Protein AF-A0A8T6W921-F1 (afdb_monomer)

pLDDT: mean 80.96, std 14.41, range [46.62, 94.81]

Structure (mmCIF, N/CA/C/O backbone):
data_AF-A0A8T6W921-F1
#
_entry.id   AF-A0A8T6W921-F1
#
loop_
_atom_site.group_PDB
_atom_site.id
_atom_site.type_symbol
_atom_site.label_atom_id
_atom_site.label_alt_id
_atom_site.label_comp_id
_atom_site.label_asym_id
_atom_site.label_entity_id
_atom_site.label_seq_id
_atom_site.pdbx_PDB_ins_code
_atom_site.Cartn_x
_atom_site.Cartn_y
_atom_site.Cartn_z
_atom_site.occupancy
_atom_site.B_iso_or_equiv
_atom_site.auth_seq_id
_atom_site.auth_comp_id
_atom_site.auth_asym_id
_atom_site.auth_atom_id
_atom_site.pdbx_PDB_model_num
ATOM 1 N N . PHE A 1 1 ? -15.201 -13.421 -36.266 1.00 50.69 1 PHE A N 1
ATOM 2 C CA . PHE A 1 1 ? -14.098 -13.344 -35.291 1.00 50.69 1 PHE A CA 1
ATOM 3 C C . PHE A 1 1 ? -14.190 -12.010 -34.574 1.00 50.69 1 PHE A C 1
ATOM 5 O O . PHE A 1 1 ? -13.994 -10.978 -35.199 1.00 50.69 1 PHE A O 1
ATOM 12 N N . THR A 1 2 ? -14.608 -12.006 -33.311 1.00 53.75 2 THR A N 1
ATOM 13 C CA . THR A 1 2 ? -14.740 -10.785 -32.507 1.00 53.75 2 THR A CA 1
ATOM 14 C C . THR A 1 2 ? -13.362 -10.415 -31.963 1.00 53.75 2 THR A C 1
ATOM 16 O O . THR A 1 2 ? -12.908 -10.990 -30.978 1.00 53.75 2 THR A O 1
ATOM 19 N N . GLY A 1 3 ? -12.667 -9.519 -32.666 1.00 61.69 3 GLY A N 1
ATOM 20 C CA . GLY A 1 3 ? -11.314 -9.061 -32.348 1.00 61.69 3 GLY A CA 1
ATOM 21 C C . GLY A 1 3 ? -11.267 -8.170 -31.110 1.00 61.69 3 GLY A C 1
ATOM 22 O O . GLY A 1 3 ? -11.128 -6.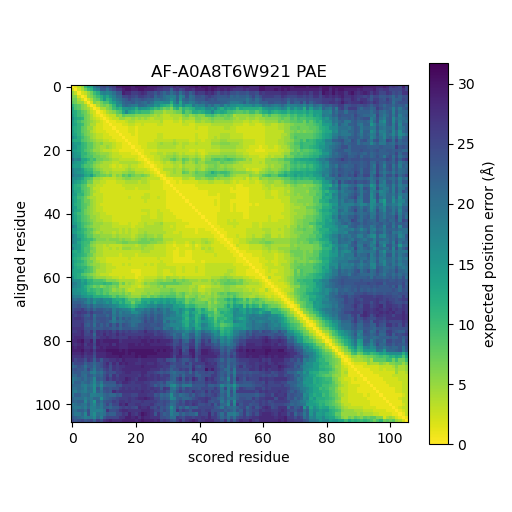960 -31.226 1.00 61.69 3 GLY A O 1
ATOM 23 N N . TRP A 1 4 ? -11.393 -8.762 -29.927 1.00 60.66 4 TRP A N 1
ATOM 24 C CA . TRP A 1 4 ? -11.058 -8.091 -28.675 1.00 60.66 4 TRP A CA 1
ATOM 25 C C . TRP A 1 4 ? -9.642 -8.498 -28.269 1.00 60.66 4 TRP A C 1
ATOM 27 O O . TRP A 1 4 ? -9.406 -9.640 -27.888 1.00 60.66 4 TRP A O 1
ATOM 37 N N . THR A 1 5 ? -8.695 -7.567 -28.376 1.00 68.25 5 THR A N 1
ATOM 38 C CA . THR A 1 5 ? -7.258 -7.775 -28.105 1.00 68.25 5 THR A CA 1
ATOM 39 C C . THR A 1 5 ? -6.837 -7.349 -26.693 1.00 68.25 5 THR A C 1
ATOM 41 O O . THR A 1 5 ? -5.657 -7.151 -26.434 1.00 68.25 5 THR A O 1
ATOM 44 N N . GLY A 1 6 ? -7.791 -7.223 -25.767 1.00 63.66 6 GLY A N 1
ATOM 45 C CA . GLY A 1 6 ? -7.560 -6.709 -24.417 1.00 63.66 6 GLY A CA 1
ATOM 46 C C . GLY A 1 6 ? -7.814 -5.205 -24.343 1.00 63.66 6 GLY A C 1
ATOM 47 O O . GLY A 1 6 ? -7.073 -4.393 -24.889 1.00 63.66 6 GLY A O 1
ATOM 48 N N . THR A 1 7 ? -8.891 -4.826 -23.665 1.00 68.19 7 THR A N 1
ATOM 49 C CA . THR A 1 7 ? -9.201 -3.433 -23.334 1.00 68.19 7 THR A CA 1
ATOM 50 C C . THR A 1 7 ? -8.700 -3.160 -21.923 1.00 68.19 7 THR A C 1
ATOM 52 O O . THR A 1 7 ? -9.213 -3.741 -20.968 1.00 68.19 7 THR A O 1
ATOM 55 N N . HIS A 1 8 ? -7.694 -2.301 -21.783 1.00 72.94 8 HIS A N 1
ATOM 56 C CA . HIS A 1 8 ? -7.274 -1.801 -20.478 1.00 72.94 8 HIS A CA 1
ATOM 57 C C . HIS A 1 8 ? -8.269 -0.734 -20.007 1.00 72.94 8 HIS A C 1
ATOM 59 O O . HIS A 1 8 ? -8.684 0.130 -20.779 1.00 72.94 8 HIS A O 1
ATOM 65 N N . THR A 1 9 ? -8.664 -0.792 -18.740 1.00 79.12 9 THR A N 1
ATOM 66 C CA . THR A 1 9 ? -9.487 0.238 -18.105 1.00 79.12 9 THR A CA 1
ATOM 67 C C . THR A 1 9 ? -8.640 0.981 -17.089 1.00 79.12 9 THR A C 1
ATOM 69 O O . THR A 1 9 ? -7.876 0.369 -16.350 1.00 79.12 9 THR A O 1
ATOM 72 N N . LEU A 1 10 ? -8.786 2.307 -17.038 1.00 82.38 10 LEU A N 1
ATOM 73 C CA . LEU A 1 10 ? -8.053 3.140 -16.080 1.00 82.38 10 LEU A CA 1
ATOM 74 C C . LEU A 1 10 ? -8.365 2.749 -14.625 1.00 82.38 10 LEU A C 1
ATOM 76 O O . LEU A 1 10 ? -7.500 2.816 -13.761 1.00 82.38 10 LEU A O 1
ATOM 80 N N . ASN A 1 11 ? -9.604 2.326 -14.371 1.00 87.75 11 ASN A N 1
ATOM 81 C CA . ASN A 1 11 ? -10.072 1.936 -13.048 1.00 87.75 11 ASN A CA 1
ATOM 82 C C . ASN A 1 11 ? -10.109 0.409 -12.922 1.00 87.75 11 ASN A C 1
ATOM 84 O O . ASN A 1 11 ? -10.637 -0.276 -13.803 1.00 87.75 11 ASN A O 1
ATOM 88 N N . GLY A 1 12 ? -9.575 -0.094 -11.809 1.00 87.94 12 GLY A N 1
ATOM 89 C CA . GLY A 1 12 ? -9.659 -1.494 -11.395 1.00 87.94 12 GLY A CA 1
ATOM 90 C C . GLY A 1 12 ? -10.682 -1.721 -10.278 1.00 87.94 12 GLY A C 1
ATOM 91 O O . GLY A 1 12 ? -11.417 -0.815 -9.884 1.00 87.94 12 GLY A O 1
ATOM 92 N N . VAL A 1 13 ? -10.706 -2.946 -9.749 1.00 90.00 13 VAL A N 1
ATOM 93 C CA . VAL A 1 13 ? -11.507 -3.328 -8.577 1.00 90.00 13 VAL A CA 1
ATOM 94 C C . VAL A 1 13 ? -10.563 -3.735 -7.454 1.00 90.00 13 VAL A C 1
ATOM 96 O O . VAL A 1 13 ? -9.689 -4.575 -7.655 1.00 90.00 13 VAL A O 1
ATOM 99 N N . PHE A 1 14 ? -10.766 -3.169 -6.269 1.00 91.94 14 PHE A N 1
ATOM 100 C CA . PHE A 1 14 ? -10.030 -3.522 -5.060 1.00 91.94 14 PHE A CA 1
ATOM 101 C C . PHE A 1 14 ? -10.998 -4.058 -4.002 1.00 91.94 14 PHE A C 1
ATOM 103 O O . PHE A 1 14 ? -12.014 -3.428 -3.705 1.00 91.94 14 PHE A O 1
ATOM 110 N N . ILE A 1 15 ? -10.689 -5.231 -3.444 1.00 93.31 15 ILE A N 1
ATOM 111 C CA . ILE A 1 15 ? -11.438 -5.861 -2.352 1.00 93.31 15 ILE A CA 1
ATOM 112 C C . ILE A 1 15 ? -10.423 -6.439 -1.368 1.00 93.31 15 ILE A C 1
ATOM 114 O O . ILE A 1 15 ? -9.538 -7.196 -1.762 1.00 93.31 15 ILE A O 1
ATOM 118 N N . ALA A 1 16 ? -10.586 -6.127 -0.086 1.00 92.69 16 ALA A N 1
ATOM 119 C CA . ALA A 1 16 ? -9.775 -6.669 0.995 1.00 92.69 16 ALA A CA 1
ATOM 120 C C . ALA A 1 16 ? -10.683 -7.365 2.019 1.00 92.69 16 ALA A C 1
ATOM 122 O O . ALA A 1 16 ? -11.737 -6.844 2.378 1.00 92.69 16 ALA A O 1
ATOM 123 N N . LYS A 1 17 ? -10.292 -8.559 2.480 1.00 93.75 17 LYS A N 1
ATOM 124 C CA . LYS A 1 17 ? -11.018 -9.322 3.505 1.00 93.75 17 LYS A CA 1
ATOM 125 C C . LYS A 1 17 ? -10.039 -10.129 4.346 1.00 93.75 17 LYS A C 1
ATOM 127 O O . LYS A 1 17 ? -9.199 -10.839 3.805 1.00 93.75 17 LYS A O 1
ATOM 132 N N . GLY A 1 18 ? -10.189 -10.064 5.663 1.00 91.94 18 GLY A N 1
ATOM 133 C CA . GLY A 1 18 ? -9.346 -10.798 6.597 1.00 91.94 18 GLY A CA 1
ATOM 134 C C . GLY A 1 18 ? -9.654 -10.438 8.050 1.00 91.94 18 GLY A C 1
ATOM 135 O O . GLY A 1 18 ? -10.459 -9.541 8.291 1.00 91.94 18 GLY A O 1
ATOM 136 N N . PRO A 1 19 ? -9.016 -11.118 9.017 1.00 90.25 19 PRO A N 1
ATOM 137 C CA . PRO A 1 19 ? -9.280 -10.924 10.446 1.00 90.25 19 PRO A CA 1
ATOM 138 C C . PRO A 1 19 ? -8.969 -9.505 10.940 1.00 90.25 19 PRO A C 1
ATOM 140 O O . PRO A 1 19 ? -9.629 -9.022 11.850 1.00 90.25 19 PRO A O 1
ATOM 143 N N . ASN A 1 20 ? -8.011 -8.825 10.308 1.00 91.06 20 ASN A N 1
ATOM 144 C CA . ASN A 1 20 ? -7.554 -7.490 10.703 1.00 91.06 20 ASN A CA 1
ATOM 145 C C . ASN A 1 20 ? -8.059 -6.378 9.770 1.00 91.06 20 ASN A C 1
ATOM 147 O O . ASN A 1 20 ? -7.497 -5.284 9.758 1.00 91.06 20 ASN A O 1
ATOM 151 N N . ILE A 1 21 ? -9.072 -6.666 8.948 1.00 93.44 21 ILE A N 1
ATOM 152 C CA . ILE A 1 21 ? -9.631 -5.731 7.968 1.00 93.44 21 ILE A CA 1
ATOM 153 C C . ILE A 1 21 ? -11.055 -5.356 8.387 1.00 93.44 21 ILE A C 1
ATOM 155 O O . ILE A 1 21 ? -11.854 -6.230 8.732 1.00 93.44 21 ILE A O 1
ATOM 159 N N . PHE A 1 22 ? -11.383 -4.064 8.350 1.00 92.56 22 PHE A N 1
ATOM 160 C CA . PHE A 1 22 ? -12.731 -3.591 8.645 1.00 92.56 22 PHE A CA 1
ATOM 161 C C . PHE A 1 22 ? -13.762 -4.166 7.665 1.00 92.56 22 PHE A C 1
ATOM 163 O O . PHE A 1 22 ? -13.533 -4.277 6.460 1.00 92.56 22 PHE A O 1
ATOM 170 N N . HIS A 1 23 ? -14.948 -4.484 8.182 1.00 90.25 23 HIS A N 1
ATOM 171 C CA . HIS A 1 23 ? -16.075 -4.925 7.365 1.00 90.25 23 HIS A CA 1
ATOM 172 C C . HIS A 1 23 ? -16.914 -3.727 6.916 1.00 90.25 23 HIS A C 1
ATOM 174 O O . HIS A 1 23 ? -17.154 -2.807 7.691 1.00 90.25 23 HIS A O 1
ATOM 180 N N . GLY A 1 24 ? -17.401 -3.759 5.672 1.00 87.75 24 GLY A N 1
ATOM 181 C CA . GLY A 1 24 ? -18.339 -2.753 5.157 1.00 87.75 24 GLY A CA 1
ATOM 182 C C . GLY A 1 24 ? -17.736 -1.367 4.908 1.00 87.75 24 GLY A C 1
ATOM 183 O O . GLY A 1 24 ? -18.482 -0.429 4.637 1.00 87.75 24 GLY A O 1
ATOM 184 N N . VAL A 1 25 ? -16.410 -1.227 4.972 1.00 88.94 25 VAL A N 1
ATOM 185 C CA . VAL A 1 25 ? -15.726 0.026 4.642 1.00 88.94 25 VAL A CA 1
ATOM 186 C C . VAL A 1 25 ? -15.634 0.171 3.132 1.00 88.94 25 VAL A C 1
ATOM 188 O O . VAL A 1 25 ? -15.198 -0.737 2.422 1.00 88.94 25 VAL A O 1
ATOM 191 N N . LYS A 1 26 ? -16.042 1.341 2.644 1.00 89.75 26 LYS A N 1
ATOM 192 C CA . LYS A 1 26 ? -15.853 1.744 1.258 1.00 89.75 26 LYS A CA 1
ATOM 193 C C . LYS A 1 26 ? -14.764 2.803 1.212 1.00 89.75 26 LYS A C 1
ATOM 195 O O . LYS A 1 26 ? -14.902 3.855 1.825 1.00 89.75 26 LYS A O 1
ATOM 200 N N . LEU A 1 27 ? -13.703 2.517 0.469 1.00 88.19 27 LEU A N 1
ATOM 201 C CA . LEU A 1 27 ? -12.643 3.481 0.206 1.00 88.19 27 LEU A CA 1
ATOM 202 C C . LEU A 1 27 ? -13.092 4.426 -0.909 1.00 88.19 27 LEU A C 1
ATOM 204 O O . LEU A 1 27 ? -13.699 3.986 -1.888 1.00 88.19 27 LEU A O 1
ATOM 208 N N . GLU A 1 28 ? -12.802 5.717 -0.764 1.00 83.12 28 GLU A N 1
ATOM 209 C CA . GLU A 1 28 ? -13.144 6.702 -1.794 1.00 83.12 28 GLU A CA 1
ATOM 210 C C . GLU A 1 28 ? -12.184 6.640 -2.985 1.00 83.12 28 GLU A C 1
ATOM 212 O O . GLU A 1 28 ? -12.626 6.688 -4.134 1.00 83.12 28 GLU A O 1
ATOM 217 N N . LYS A 1 29 ? -10.876 6.514 -2.722 1.00 82.62 29 LYS A N 1
ATOM 218 C CA . LYS A 1 29 ? -9.826 6.388 -3.740 1.00 82.62 29 LYS A CA 1
ATOM 219 C C . LYS A 1 29 ? -8.673 5.531 -3.224 1.00 82.62 29 LYS A C 1
ATOM 221 O O . LYS A 1 29 ? -8.275 5.665 -2.074 1.00 82.62 29 LYS A O 1
ATOM 226 N N . THR A 1 30 ? -8.128 4.692 -4.100 1.00 89.00 30 THR A N 1
ATOM 227 C CA . THR A 1 30 ? -6.922 3.885 -3.856 1.00 89.00 30 THR A CA 1
ATOM 228 C C . THR A 1 30 ? -6.084 3.834 -5.123 1.00 89.00 30 THR A C 1
ATOM 230 O O . THR A 1 30 ? -6.655 3.735 -6.214 1.00 89.00 30 THR A O 1
ATOM 233 N N . ASN A 1 31 ? -4.760 3.851 -4.999 1.00 92.44 31 ASN A N 1
ATOM 234 C CA . ASN A 1 31 ? -3.863 3.653 -6.130 1.00 92.44 31 ASN A CA 1
ATOM 235 C C . ASN A 1 31 ? -3.414 2.184 -6.205 1.00 92.44 31 ASN A C 1
ATOM 237 O O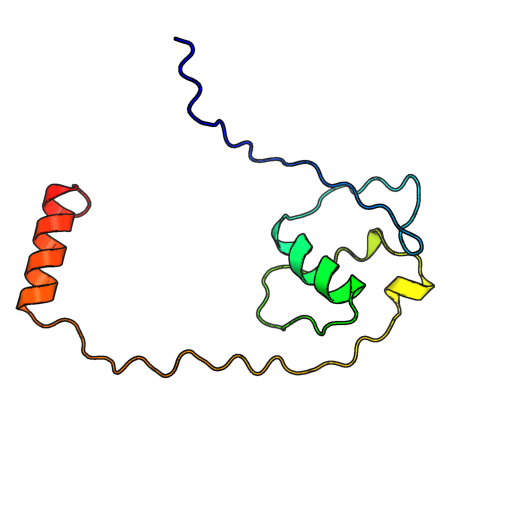 . ASN A 1 31 ? -3.261 1.513 -5.187 1.00 92.44 31 ASN A O 1
ATOM 241 N N . ILE A 1 32 ? -3.176 1.672 -7.415 1.00 93.38 32 ILE A N 1
ATOM 242 C CA . ILE A 1 32 ? -2.561 0.352 -7.609 1.00 93.38 32 ILE A CA 1
ATOM 243 C C . ILE A 1 32 ? -1.167 0.275 -6.969 1.00 93.38 32 ILE A C 1
ATOM 245 O O . ILE A 1 32 ? -0.789 -0.780 -6.466 1.00 93.38 32 ILE A O 1
ATOM 249 N N . LEU A 1 33 ? -0.436 1.395 -6.926 1.00 94.81 33 LEU A N 1
ATOM 250 C CA . LEU A 1 33 ? 0.890 1.479 -6.305 1.00 94.81 33 LEU A CA 1
ATOM 251 C C . LEU A 1 33 ? 0.852 1.232 -4.790 1.00 94.81 33 LEU A C 1
ATOM 253 O O . LEU A 1 33 ? 1.820 0.726 -4.230 1.00 94.81 33 LEU A O 1
ATOM 257 N N . ASP A 1 34 ? -0.281 1.499 -4.137 1.00 93.62 34 ASP A N 1
ATOM 258 C CA . ASP A 1 34 ? -0.467 1.285 -2.698 1.00 93.62 34 ASP A CA 1
ATOM 259 C C . ASP A 1 34 ? -0.652 -0.202 -2.343 1.00 93.62 34 ASP A C 1
ATOM 261 O O . ASP A 1 34 ? -0.574 -0.598 -1.176 1.00 93.62 34 ASP A O 1
ATOM 265 N N . LEU A 1 35 ? -0.891 -1.065 -3.337 1.00 94.12 35 LEU A N 1
ATOM 266 C CA . LEU A 1 35 ? -1.174 -2.479 -3.108 1.00 94.12 35 LEU A CA 1
ATOM 267 C C . LEU A 1 35 ? 0.034 -3.209 -2.516 1.00 94.12 35 LEU A C 1
ATOM 269 O O . LEU A 1 35 ? -0.088 -3.879 -1.491 1.00 94.12 35 LEU A O 1
ATOM 273 N N . THR A 1 36 ? 1.203 -3.060 -3.136 1.00 94.56 36 THR A N 1
ATOM 274 C CA . THR A 1 36 ? 2.443 -3.696 -2.681 1.00 94.56 36 THR A CA 1
ATOM 275 C C . THR A 1 36 ? 2.818 -3.298 -1.246 1.00 94.56 36 THR A C 1
ATOM 277 O O . THR A 1 36 ? 2.943 -4.204 -0.419 1.00 94.56 36 THR A O 1
ATOM 280 N N . PRO A 1 37 ? 2.924 -2.005 -0.873 1.00 92.50 37 PRO A N 1
ATOM 281 C CA . PRO A 1 37 ? 3.257 -1.624 0.502 1.00 92.50 37 PRO A CA 1
ATOM 282 C C . PRO A 1 37 ? 2.181 -2.067 1.510 1.00 92.50 37 PRO A C 1
ATOM 284 O O . PRO A 1 37 ? 2.502 -2.422 2.646 1.00 92.50 37 PRO A O 1
ATOM 287 N N . THR A 1 38 ? 0.908 -2.148 1.102 1.00 92.50 38 THR A N 1
ATOM 288 C CA . THR A 1 38 ? -0.166 -2.728 1.930 1.00 92.50 38 THR A CA 1
ATOM 289 C C . THR A 1 38 ? 0.049 -4.217 2.193 1.00 92.50 38 THR A C 1
ATOM 291 O O . THR A 1 38 ? -0.103 -4.670 3.328 1.00 92.50 38 THR A O 1
ATOM 294 N N . ILE A 1 39 ? 0.431 -4.988 1.171 1.00 92.94 39 ILE A N 1
ATOM 295 C CA . ILE A 1 39 ? 0.732 -6.418 1.307 1.00 92.94 39 ILE A CA 1
ATOM 296 C C . ILE A 1 39 ? 1.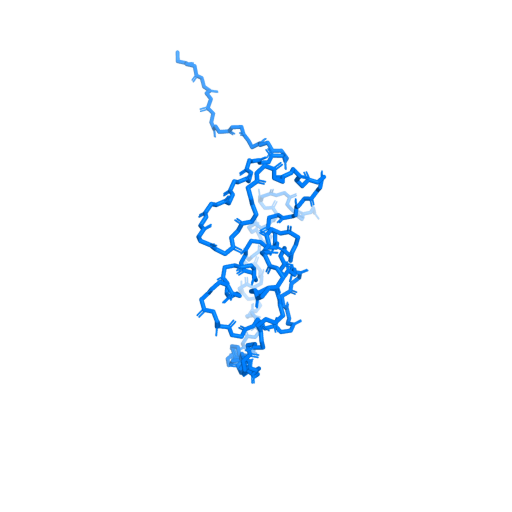941 -6.617 2.223 1.00 92.94 39 ILE A C 1
ATOM 298 O O . ILE A 1 39 ? 1.858 -7.407 3.161 1.00 92.94 39 ILE A O 1
ATOM 302 N N . LEU A 1 40 ? 3.029 -5.867 2.020 1.00 91.88 40 LEU A N 1
ATOM 303 C CA . LEU A 1 40 ? 4.208 -5.928 2.893 1.00 91.88 40 LEU A CA 1
ATOM 304 C C . LEU A 1 40 ? 3.825 -5.674 4.357 1.00 91.88 40 LEU A C 1
ATOM 306 O O . LEU A 1 40 ? 4.179 -6.466 5.235 1.00 91.88 40 LEU A O 1
ATOM 310 N N . LYS A 1 41 ? 2.985 -4.659 4.607 1.00 89.94 41 LYS A N 1
ATOM 311 C CA . LYS A 1 41 ? 2.443 -4.378 5.941 1.00 89.94 41 LYS A CA 1
ATOM 312 C C . LYS A 1 41 ? 1.669 -5.559 6.532 1.00 89.94 41 LYS A C 1
ATOM 314 O O . LYS A 1 41 ? 1.866 -5.889 7.703 1.00 89.94 41 LYS A O 1
ATOM 319 N N . ILE A 1 42 ? 0.830 -6.231 5.741 1.00 91.44 42 ILE A N 1
ATOM 320 C CA . ILE A 1 42 ? 0.074 -7.414 6.188 1.00 91.44 42 ILE A CA 1
ATOM 321 C C . ILE A 1 42 ? 1.017 -8.518 6.682 1.00 91.44 42 ILE A C 1
ATOM 323 O O . ILE A 1 42 ? 0.798 -9.089 7.754 1.00 91.44 42 ILE A O 1
ATOM 327 N N . TYR A 1 43 ? 2.095 -8.771 5.941 1.00 90.25 43 TYR A N 1
ATOM 328 C CA . TYR A 1 43 ? 3.090 -9.786 6.285 1.00 90.25 43 TYR A CA 1
ATOM 329 C C . TYR A 1 43 ? 4.087 -9.339 7.364 1.00 90.25 43 TYR A C 1
ATOM 331 O O . TYR A 1 43 ? 4.891 -10.147 7.823 1.00 90.25 43 TYR A O 1
ATOM 339 N N . GLY A 1 44 ? 4.017 -8.085 7.826 1.00 88.75 44 GLY A N 1
ATOM 340 C CA . GLY A 1 44 ? 4.986 -7.533 8.773 1.00 88.75 44 GLY A CA 1
ATOM 341 C C . GLY A 1 44 ? 6.385 -7.393 8.171 1.00 88.75 44 GLY A C 1
ATOM 342 O O . GLY A 1 44 ? 7.365 -7.461 8.907 1.00 88.75 44 GLY A O 1
ATOM 343 N N . ILE A 1 45 ? 6.464 -7.235 6.847 1.00 88.94 45 ILE A N 1
ATOM 344 C CA . ILE A 1 45 ? 7.700 -6.973 6.114 1.00 88.94 45 ILE A CA 1
ATOM 345 C C . ILE A 1 45 ? 7.892 -5.451 6.044 1.00 88.94 45 ILE A C 1
ATOM 347 O O . ILE A 1 45 ? 6.907 -4.729 5.846 1.00 88.94 45 ILE A O 1
ATOM 351 N N . PRO A 1 46 ? 9.121 -4.942 6.215 1.00 87.38 46 PRO A N 1
ATOM 352 C CA . PRO A 1 46 ? 9.385 -3.509 6.170 1.00 87.38 46 PRO A CA 1
ATOM 353 C C . PRO A 1 46 ? 9.087 -2.962 4.775 1.00 87.38 46 PRO A C 1
ATOM 355 O O . PRO A 1 46 ? 9.388 -3.611 3.775 1.00 87.38 46 PRO A O 1
ATOM 358 N N . VAL A 1 47 ? 8.463 -1.788 4.718 1.00 86.06 47 VAL A N 1
ATOM 359 C CA . VAL A 1 47 ? 8.161 -1.107 3.455 1.00 86.06 47 VAL A CA 1
ATOM 360 C C . VAL A 1 47 ? 9.367 -0.231 3.102 1.00 86.06 47 VAL A C 1
ATOM 362 O O . VAL A 1 47 ? 9.701 0.631 3.916 1.00 86.06 47 VAL A O 1
ATOM 365 N N . PRO A 1 48 ? 10.031 -0.452 1.953 1.00 85.50 48 PRO A N 1
ATOM 366 C CA . PRO A 1 48 ? 11.118 0.407 1.488 1.00 85.50 48 PRO A CA 1
ATOM 367 C C . PRO A 1 48 ? 10.682 1.871 1.318 1.00 85.50 48 PRO A C 1
ATOM 369 O O . PRO A 1 48 ? 9.540 2.142 0.945 1.00 85.50 48 PRO A O 1
ATOM 372 N N . GLU A 1 49 ? 11.591 2.813 1.585 1.00 82.75 49 GLU A N 1
ATOM 373 C CA . GLU A 1 49 ? 11.313 4.258 1.500 1.00 82.75 49 GLU A CA 1
ATOM 374 C C . GLU A 1 49 ? 11.215 4.781 0.059 1.00 82.75 49 GLU A C 1
ATOM 376 O O . GLU A 1 49 ? 10.635 5.837 -0.173 1.00 82.75 49 GLU A O 1
ATOM 381 N N . ASP A 1 50 ? 11.770 4.050 -0.906 1.00 85.56 50 ASP A N 1
ATOM 382 C CA . ASP A 1 50 ? 11.800 4.398 -2.329 1.00 85.56 50 ASP A CA 1
ATOM 383 C C . ASP A 1 50 ? 10.539 3.958 -3.094 1.00 85.56 50 ASP A C 1
ATOM 385 O O . ASP A 1 50 ? 10.417 4.214 -4.291 1.00 85.56 50 ASP A O 1
ATOM 389 N N . MET A 1 51 ? 9.585 3.302 -2.426 1.00 89.12 51 MET A N 1
ATOM 390 C CA . MET A 1 51 ? 8.306 2.961 -3.039 1.00 89.12 51 MET A CA 1
ATOM 391 C C . MET A 1 51 ? 7.427 4.204 -3.215 1.00 89.12 51 MET A C 1
ATOM 393 O O . MET A 1 51 ? 7.119 4.898 -2.251 1.00 89.12 51 MET A O 1
ATOM 397 N N . ASP A 1 52 ? 6.908 4.411 -4.427 1.00 91.44 52 ASP A N 1
ATOM 398 C CA . ASP A 1 52 ? 5.970 5.508 -4.723 1.00 91.44 52 ASP A CA 1
ATOM 399 C C . ASP A 1 52 ? 4.631 5.404 -3.962 1.00 91.44 52 ASP A C 1
ATOM 401 O O . ASP A 1 52 ? 3.930 6.399 -3.766 1.00 91.44 52 ASP A O 1
ATOM 405 N N . GLY A 1 53 ? 4.228 4.184 -3.593 1.00 91.50 53 GLY A N 1
ATOM 406 C CA . GLY A 1 53 ? 2.959 3.899 -2.922 1.00 91.50 53 GLY A CA 1
ATOM 407 C C . GLY A 1 53 ? 3.075 3.854 -1.402 1.00 91.50 53 GLY A C 1
ATOM 408 O O . GLY A 1 53 ? 4.139 3.598 -0.843 1.00 91.50 53 GLY A O 1
ATOM 409 N N . THR A 1 54 ? 1.943 3.990 -0.711 1.00 90.50 54 THR A N 1
ATOM 410 C CA . THR A 1 54 ? 1.886 3.890 0.759 1.00 90.50 54 THR A CA 1
ATOM 411 C C . THR A 1 54 ? 0.882 2.831 1.218 1.00 90.50 54 THR A C 1
ATOM 413 O O . THR A 1 54 ? -0.063 2.527 0.493 1.00 90.50 54 THR A O 1
ATOM 416 N N . PRO A 1 55 ? 1.041 2.220 2.409 1.00 91.69 55 PRO A N 1
ATOM 417 C CA . PRO A 1 55 ? 0.052 1.267 2.904 1.00 91.69 55 PRO A CA 1
ATOM 418 C C . PRO A 1 55 ? -1.335 1.909 3.054 1.00 91.69 55 PRO A C 1
ATOM 420 O O . PRO A 1 55 ? -1.475 2.950 3.701 1.00 91.69 55 PRO A O 1
ATOM 423 N N . ILE A 1 56 ? -2.375 1.247 2.540 1.00 93.19 56 ILE A N 1
ATOM 424 C CA . ILE A 1 56 ? -3.777 1.679 2.632 1.00 93.19 56 ILE A CA 1
ATOM 425 C C . ILE A 1 56 ? -4.270 1.457 4.067 1.00 93.19 56 ILE A C 1
ATOM 427 O O . ILE A 1 56 ? -4.931 0.470 4.380 1.00 93.19 56 ILE A O 1
ATOM 431 N N . ASN A 1 57 ? -3.912 2.359 4.977 1.00 90.00 57 ASN A N 1
ATOM 432 C CA . ASN A 1 57 ? -4.145 2.168 6.410 1.00 90.00 57 ASN A CA 1
ATOM 433 C C . ASN A 1 57 ? -5.627 2.132 6.808 1.00 90.00 57 ASN A C 1
ATOM 435 O O . ASN A 1 57 ? -5.955 1.567 7.848 1.00 90.00 57 ASN A O 1
ATOM 439 N N . ASP A 1 58 ? -6.509 2.701 5.991 1.00 91.00 58 ASP A N 1
ATOM 440 C CA . ASP A 1 58 ? -7.940 2.825 6.287 1.00 91.00 58 ASP A CA 1
ATOM 441 C C . ASP A 1 58 ? -8.704 1.497 6.192 1.00 91.00 58 ASP A C 1
ATOM 443 O O . ASP A 1 58 ? -9.854 1.412 6.621 1.00 91.00 58 ASP A O 1
ATOM 447 N N . ILE A 1 59 ? -8.075 0.437 5.667 1.00 92.88 59 ILE A N 1
ATOM 448 C CA . ILE A 1 59 ? -8.678 -0.904 5.657 1.00 92.88 59 ILE A CA 1
ATOM 449 C C . ILE A 1 59 ? -8.460 -1.657 6.965 1.00 92.88 59 ILE A C 1
ATOM 451 O O . ILE A 1 59 ? -9.171 -2.627 7.216 1.00 92.88 59 ILE A O 1
ATOM 455 N N . PHE A 1 60 ? -7.469 -1.269 7.769 1.00 92.44 60 PHE A N 1
ATOM 456 C CA . PHE A 1 60 ? -7.054 -2.029 8.942 1.00 92.44 60 PHE A CA 1
ATOM 457 C C . PHE A 1 60 ? -7.777 -1.570 10.197 1.00 92.44 60 PHE A C 1
ATOM 459 O O . PHE A 1 60 ? -7.908 -0.372 10.429 1.00 92.44 60 PHE A O 1
ATOM 466 N N . ILE A 1 61 ? -8.157 -2.530 11.041 1.00 92.00 61 ILE A N 1
ATOM 467 C CA . ILE A 1 61 ? -8.591 -2.245 12.413 1.00 92.00 61 ILE A CA 1
ATOM 468 C C . ILE A 1 61 ? -7.472 -1.541 13.197 1.00 92.00 61 ILE A C 1
ATOM 470 O O . ILE A 1 61 ? -6.292 -1.782 12.922 1.00 92.00 61 ILE A O 1
ATOM 474 N N . ASP A 1 62 ? -7.829 -0.711 14.181 1.00 86.50 62 ASP A N 1
ATOM 475 C CA . ASP A 1 62 ? -6.882 0.168 14.890 1.00 86.50 62 ASP A CA 1
ATOM 476 C C . ASP A 1 62 ? -5.672 -0.593 15.459 1.00 86.50 62 ASP A C 1
ATOM 478 O O . ASP A 1 62 ? -4.526 -0.206 15.223 1.00 86.50 62 ASP A O 1
ATOM 482 N N . GLU A 1 63 ? -5.904 -1.756 16.079 1.00 84.62 63 GLU A N 1
ATOM 483 C CA . GLU A 1 63 ? -4.843 -2.618 16.627 1.00 84.62 63 GLU A CA 1
ATOM 484 C C . GLU A 1 63 ? -3.798 -3.031 15.575 1.00 84.62 63 GLU A C 1
ATOM 486 O O . GLU A 1 63 ? -2.599 -3.091 15.850 1.00 84.62 63 GLU A O 1
ATOM 491 N N . PHE A 1 64 ? -4.236 -3.314 14.345 1.00 84.56 64 PHE A N 1
ATOM 492 C CA . PHE A 1 64 ? -3.341 -3.717 13.262 1.00 84.56 64 PHE A CA 1
ATOM 493 C C . PHE A 1 64 ? -2.721 -2.514 12.551 1.00 84.56 64 PHE A C 1
ATOM 495 O O . PHE A 1 64 ? -1.587 -2.580 12.070 1.00 84.56 64 PHE A O 1
ATOM 502 N N . LYS A 1 65 ? -3.447 -1.397 12.496 1.00 82.94 65 LYS A N 1
ATOM 503 C CA . LYS A 1 65 ? -2.967 -0.137 11.930 1.00 82.94 65 LYS A CA 1
ATOM 504 C C . LYS A 1 65 ? -1.753 0.383 12.698 1.00 82.94 65 LYS A C 1
ATOM 506 O O . LYS A 1 65 ? -0.776 0.774 12.054 1.00 82.94 65 LYS A O 1
ATOM 511 N N . GLU A 1 66 ? -1.796 0.315 14.028 1.00 83.56 66 GLU A N 1
ATOM 512 C CA . GLU A 1 66 ? -0.736 0.755 14.947 1.00 83.56 66 GLU A CA 1
ATOM 513 C C . GLU A 1 66 ? 0.414 -0.249 15.111 1.00 83.56 66 GLU A C 1
ATOM 515 O O . GLU A 1 66 ? 1.426 0.058 15.750 1.00 83.56 66 GLU A O 1
ATOM 520 N N . ARG A 1 67 ? 0.296 -1.446 14.521 1.00 81.25 67 ARG A N 1
ATOM 521 C CA . ARG A 1 67 ? 1.339 -2.471 14.582 1.00 81.25 67 ARG A CA 1
ATOM 522 C C . ARG A 1 67 ? 2.658 -1.906 14.055 1.00 81.25 67 ARG A C 1
ATOM 524 O O . ARG A 1 67 ? 2.811 -1.651 12.859 1.00 81.25 67 ARG A O 1
ATOM 531 N N . LYS A 1 68 ? 3.637 -1.770 14.951 1.00 71.31 68 LYS A N 1
ATOM 532 C CA . LYS A 1 68 ? 5.007 -1.404 14.587 1.00 71.31 68 LYS A CA 1
ATOM 533 C C . LYS A 1 68 ? 5.637 -2.556 13.816 1.00 71.31 68 LYS A C 1
ATOM 535 O O . LYS A 1 68 ? 5.808 -3.650 14.353 1.00 71.31 68 LYS A O 1
ATOM 540 N N . ILE A 1 69 ? 5.973 -2.299 12.561 1.00 71.75 69 ILE A N 1
ATOM 541 C CA . ILE A 1 69 ? 6.794 -3.196 11.758 1.00 71.75 69 ILE A CA 1
ATOM 542 C C . ILE A 1 69 ? 8.243 -2.774 11.999 1.00 71.75 69 ILE A C 1
ATOM 544 O O . ILE A 1 69 ? 8.529 -1.579 11.896 1.00 71.75 69 ILE A O 1
ATOM 548 N N . PRO A 1 70 ? 9.141 -3.694 12.387 1.00 60.19 70 PRO A N 1
ATOM 549 C CA . PRO A 1 70 ? 10.548 -3.357 12.547 1.00 60.19 70 PRO A CA 1
ATOM 550 C C . PRO A 1 70 ? 11.061 -2.811 11.218 1.00 60.19 70 PRO A C 1
ATOM 552 O O . PRO A 1 70 ? 10.970 -3.496 10.213 1.00 60.19 70 PRO A O 1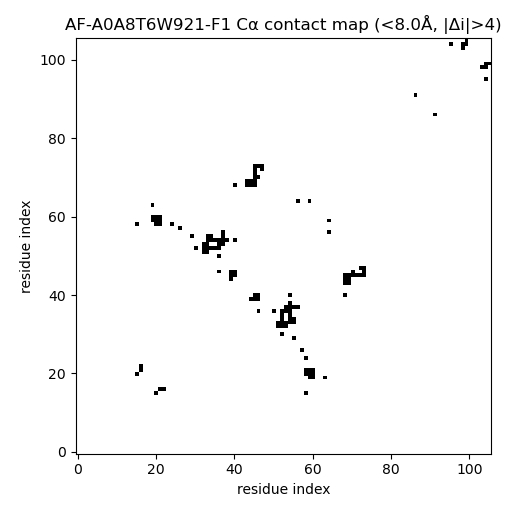
ATOM 555 N N . VAL A 1 71 ? 11.556 -1.579 11.192 1.00 56.41 71 VAL A N 1
ATOM 556 C CA . VAL A 1 71 ? 12.137 -1.002 9.978 1.00 56.41 71 VAL A CA 1
ATOM 557 C C . VAL A 1 71 ? 13.429 -1.770 9.697 1.00 56.41 71 VAL A C 1
ATOM 559 O O . VAL A 1 71 ? 14.380 -1.664 10.467 1.00 56.41 71 VAL A O 1
ATOM 562 N N . GLN A 1 72 ? 13.463 -2.593 8.648 1.00 55.84 72 GLN A N 1
ATOM 563 C CA . GLN A 1 72 ? 14.733 -2.863 7.981 1.00 55.84 72 GLN A CA 1
ATOM 564 C C . GLN A 1 72 ? 14.841 -1.831 6.881 1.00 55.84 72 GLN A C 1
ATOM 566 O O . GLN A 1 72 ? 13.951 -1.743 6.036 1.00 55.84 72 GLN A O 1
ATOM 571 N N . GLU A 1 73 ? 15.932 -1.076 6.900 1.00 53.81 73 GLU A N 1
ATOM 572 C CA . GLU A 1 73 ? 16.435 -0.467 5.681 1.00 53.81 73 GLU A CA 1
ATOM 573 C C . GLU A 1 73 ? 16.553 -1.608 4.674 1.00 53.81 73 GLU A C 1
ATOM 575 O O . GLU A 1 73 ? 17.374 -2.518 4.835 1.00 53.81 73 GLU A O 1
ATOM 580 N N . ALA A 1 74 ? 15.654 -1.631 3.690 1.00 54.41 74 ALA A N 1
ATOM 581 C CA . ALA A 1 74 ? 15.840 -2.488 2.544 1.00 54.41 74 ALA A CA 1
ATOM 582 C C . ALA A 1 74 ? 17.129 -1.983 1.907 1.00 54.41 74 ALA A C 1
ATOM 584 O O . ALA A 1 74 ? 17.158 -0.920 1.292 1.00 54.41 74 ALA A O 1
ATOM 585 N N . LYS A 1 75 ? 18.228 -2.696 2.152 1.00 53.06 75 LYS A N 1
ATOM 586 C CA . LYS A 1 75 ? 19.484 -2.446 1.471 1.00 53.06 75 LYS A CA 1
ATOM 587 C C . LYS A 1 75 ? 19.235 -2.895 0.043 1.00 53.06 75 LYS A C 1
ATOM 589 O O . LYS A 1 75 ? 19.412 -4.062 -0.288 1.00 53.06 75 LYS A O 1
ATOM 594 N N . ILE A 1 76 ? 18.691 -1.987 -0.757 1.00 57.25 76 ILE A N 1
ATOM 595 C CA . ILE A 1 76 ? 18.612 -2.172 -2.191 1.00 57.25 76 ILE A CA 1
ATOM 596 C C . ILE A 1 76 ? 20.070 -2.201 -2.593 1.00 57.25 76 ILE A C 1
ATOM 598 O O . ILE A 1 76 ? 20.768 -1.186 -2.529 1.00 57.25 76 ILE A O 1
ATOM 602 N N . GLU A 1 77 ? 20.565 -3.401 -2.874 1.00 55.62 77 GLU A N 1
ATOM 603 C CA . GLU A 1 77 ? 21.767 -3.534 -3.664 1.00 55.62 77 GLU A CA 1
ATOM 604 C C . GLU A 1 77 ? 21.442 -2.756 -4.930 1.00 55.62 77 GLU A C 1
ATOM 606 O O . GLU A 1 77 ? 20.602 -3.170 -5.734 1.00 55.62 77 GLU A O 1
ATOM 611 N 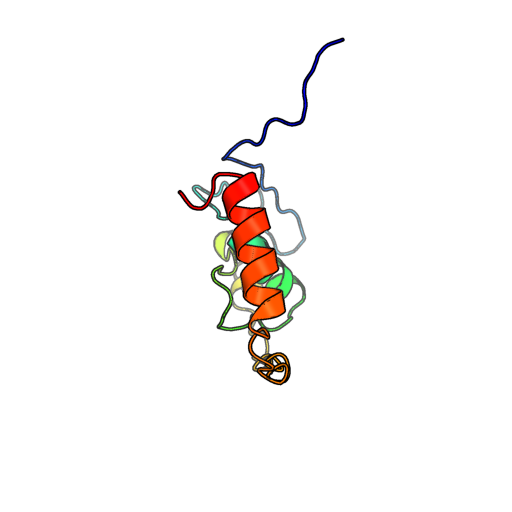N . GLN A 1 78 ? 22.010 -1.550 -5.033 1.00 54.00 78 GLN A N 1
ATOM 612 C CA . GLN A 1 78 ? 22.070 -0.874 -6.313 1.00 54.00 78 GLN A CA 1
ATOM 613 C C . GLN A 1 78 ? 22.588 -1.946 -7.265 1.00 54.00 78 GLN A C 1
ATOM 615 O O . GLN A 1 78 ? 23.539 -2.640 -6.874 1.00 54.00 78 GLN A O 1
ATOM 620 N N . PRO A 1 79 ? 21.945 -2.155 -8.432 1.00 52.81 79 PRO A N 1
ATOM 621 C CA . PRO A 1 79 ? 22.545 -3.012 -9.436 1.00 52.81 79 PRO A CA 1
ATOM 622 C C . PRO A 1 79 ? 24.000 -2.577 -9.489 1.00 52.81 79 PRO A C 1
ATOM 624 O O . PRO A 1 79 ? 24.228 -1.366 -9.597 1.00 52.81 79 PRO A O 1
ATOM 627 N N . GLU A 1 80 ? 24.942 -3.509 -9.265 1.00 49.34 80 GLU A N 1
ATOM 628 C CA . GLU A 1 80 ? 26.362 -3.216 -9.461 1.00 49.34 80 GLU A CA 1
ATOM 629 C C . GLU A 1 80 ? 26.410 -2.365 -10.713 1.00 49.34 80 GLU A C 1
ATOM 631 O O . GLU A 1 80 ? 25.774 -2.783 -11.689 1.00 49.34 80 GLU A O 1
ATOM 636 N N . GLU A 1 81 ? 26.983 -1.152 -10.631 1.00 46.62 81 GLU A N 1
ATOM 637 C CA . GLU A 1 81 ? 27.136 -0.286 -11.795 1.00 46.62 81 GLU A CA 1
ATOM 638 C C . GLU A 1 81 ? 27.607 -1.214 -12.897 1.00 46.62 81 GLU A C 1
ATOM 640 O O . GLU A 1 81 ? 28.720 -1.742 -12.839 1.00 46.62 81 GLU A O 1
ATOM 645 N N . HIS A 1 82 ? 26.686 -1.558 -13.802 1.00 50.31 82 HIS A N 1
ATOM 646 C CA . HIS A 1 82 ? 27.017 -2.414 -14.910 1.00 50.31 82 HIS A CA 1
ATOM 647 C C . HIS A 1 82 ? 28.035 -1.554 -15.602 1.00 50.31 82 HIS A C 1
ATOM 649 O O . HIS A 1 82 ? 27.648 -0.476 -16.059 1.00 50.31 82 HIS A O 1
ATOM 655 N N . ASP A 1 83 ? 29.298 -1.994 -15.527 1.00 49.69 83 ASP A N 1
ATOM 656 C CA . ASP A 1 83 ? 30.473 -1.366 -16.110 1.00 49.69 83 ASP A CA 1
ATOM 657 C C . ASP A 1 83 ? 29.960 -0.553 -17.287 1.00 49.69 83 ASP A C 1
ATOM 659 O O . ASP A 1 83 ? 29.383 -1.156 -18.203 1.00 49.69 83 ASP A O 1
ATOM 663 N N . GLU A 1 84 ? 30.002 0.783 -17.189 1.00 53.22 84 GLU A N 1
ATOM 664 C CA . GLU A 1 84 ? 29.577 1.697 -18.247 1.00 53.22 84 GLU A CA 1
ATOM 665 C C . GLU A 1 84 ? 30.532 1.463 -19.432 1.00 53.22 84 GLU A C 1
ATOM 667 O O . GLU A 1 84 ? 31.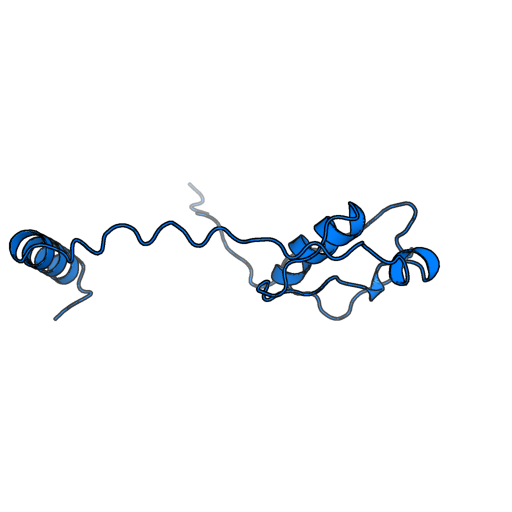353 2.290 -19.821 1.00 53.22 84 GLU A O 1
ATOM 672 N N . LYS A 1 85 ? 30.448 0.291 -20.060 1.00 61.19 85 LYS A N 1
ATOM 673 C CA . LYS A 1 85 ? 30.771 0.100 -21.451 1.00 61.19 85 LYS A CA 1
ATOM 674 C C . LYS A 1 85 ? 29.677 0.862 -22.160 1.00 61.19 85 LYS A C 1
ATOM 676 O O . LYS A 1 85 ? 28.670 0.301 -22.584 1.00 61.19 85 LYS A O 1
ATOM 681 N N . GLY A 1 86 ? 29.863 2.180 -22.207 1.00 66.88 86 GLY A N 1
ATOM 682 C CA . GLY A 1 86 ? 29.142 3.027 -23.127 1.00 66.88 86 GLY A CA 1
ATOM 683 C C . GLY A 1 86 ? 29.152 2.333 -24.483 1.00 66.88 86 GLY A C 1
ATOM 684 O O . GLY A 1 86 ? 30.159 1.734 -24.869 1.00 66.88 86 GLY A O 1
ATOM 685 N N . LEU A 1 87 ? 28.004 2.359 -25.155 1.00 72.75 87 LEU A N 1
ATOM 686 C CA . LEU A 1 87 ? 27.838 1.748 -26.468 1.00 72.75 87 LEU A CA 1
ATOM 687 C C . LEU A 1 87 ? 29.026 2.126 -27.356 1.00 72.75 87 LEU A C 1
ATOM 689 O O . LEU A 1 87 ? 29.391 3.305 -27.447 1.00 72.75 87 LEU A O 1
ATOM 693 N N . THR A 1 88 ? 29.619 1.135 -28.009 1.00 84.31 88 THR A N 1
ATOM 694 C CA . THR A 1 88 ? 30.576 1.400 -29.082 1.00 84.31 88 THR A CA 1
ATOM 695 C C . THR A 1 88 ? 29.889 2.218 -30.177 1.00 84.31 88 THR A C 1
ATOM 697 O O . THR A 1 88 ? 28.664 2.191 -30.322 1.00 84.31 88 THR A O 1
ATOM 700 N N . GLU A 1 89 ? 30.657 2.969 -30.964 1.00 84.81 89 GLU A N 1
ATOM 701 C CA . GLU A 1 89 ? 30.079 3.787 -32.042 1.00 84.81 89 GLU A CA 1
ATOM 702 C C . GLU A 1 89 ? 29.287 2.942 -33.057 1.00 84.81 89 GLU A C 1
ATOM 704 O O . GLU A 1 89 ? 28.257 3.387 -33.569 1.00 84.81 89 GLU A O 1
ATOM 709 N N . ASP A 1 90 ? 29.694 1.688 -33.265 1.00 84.69 90 ASP A N 1
ATOM 710 C CA . ASP A 1 90 ? 28.984 0.734 -34.119 1.00 84.69 90 ASP A CA 1
ATOM 711 C C . ASP A 1 90 ? 27.627 0.327 -33.515 1.00 84.69 90 ASP A C 1
ATOM 713 O O . ASP A 1 90 ? 26.613 0.285 -34.215 1.00 84.69 90 ASP A O 1
ATOM 717 N N . GLU A 1 91 ? 27.572 0.080 -32.202 1.00 86.69 91 GLU A N 1
ATOM 718 C CA . GLU A 1 91 ? 26.323 -0.246 -31.503 1.00 86.69 91 GLU A CA 1
ATOM 719 C C . GLU A 1 91 ? 25.356 0.942 -31.478 1.00 86.69 91 GLU A C 1
ATOM 721 O O . GLU A 1 91 ? 24.154 0.757 -31.688 1.00 86.69 91 GLU A O 1
ATOM 726 N N . LYS A 1 92 ? 25.865 2.168 -31.283 1.00 87.44 92 LYS A N 1
ATOM 727 C CA . LYS A 1 92 ? 25.050 3.390 -31.379 1.00 87.44 92 LYS A CA 1
ATOM 728 C C . LYS A 1 92 ? 24.456 3.548 -32.773 1.00 87.44 92 LYS A C 1
ATOM 730 O O . LYS A 1 92 ? 23.252 3.764 -32.894 1.00 87.44 92 LYS A O 1
ATOM 735 N N . SER A 1 93 ? 25.274 3.371 -33.809 1.00 88.19 93 SER A N 1
ATOM 736 C CA . SER A 1 93 ? 24.845 3.492 -35.207 1.00 88.19 93 SER A CA 1
ATOM 737 C C . SER A 1 93 ? 23.735 2.493 -35.549 1.00 88.19 93 SER A C 1
ATOM 739 O O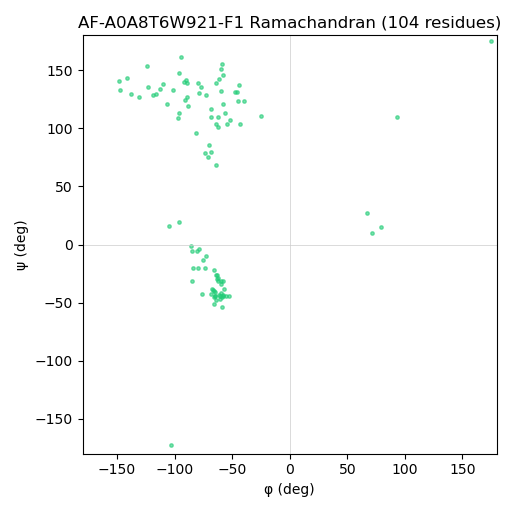 . SER A 1 93 ? 22.737 2.856 -36.173 1.00 88.19 93 SER A O 1
ATOM 741 N N . LEU A 1 94 ? 23.856 1.247 -35.077 1.00 91.50 94 LEU A N 1
ATOM 742 C CA . LEU A 1 94 ? 22.841 0.213 -35.290 1.00 91.50 94 LEU A CA 1
ATOM 743 C C . LEU A 1 94 ? 21.516 0.535 -34.575 1.00 91.50 94 LEU A C 1
ATOM 745 O O . LEU A 1 94 ? 20.432 0.294 -35.115 1.00 91.50 94 LEU A O 1
ATOM 749 N N . ILE A 1 95 ? 21.586 1.076 -33.354 1.00 89.25 95 ILE A N 1
ATOM 750 C CA . ILE A 1 95 ? 20.401 1.506 -32.601 1.00 89.25 95 ILE A CA 1
ATOM 751 C C . ILE A 1 95 ? 19.725 2.688 -33.302 1.00 89.25 95 ILE A C 1
ATOM 753 O O . ILE A 1 95 ? 18.506 2.664 -33.476 1.00 89.25 95 ILE A O 1
ATOM 757 N N . GLU A 1 96 ? 20.487 3.686 -33.751 1.00 90.00 96 GLU A N 1
ATOM 758 C CA . GLU A 1 96 ? 19.957 4.835 -34.491 1.00 90.00 96 GLU A CA 1
ATOM 759 C C . GLU A 1 96 ? 19.272 4.420 -35.795 1.00 90.00 96 GLU A C 1
ATOM 761 O O . GLU A 1 96 ? 18.164 4.881 -36.074 1.00 90.00 96 GLU A O 1
ATOM 766 N N . GLU A 1 97 ? 19.873 3.511 -36.569 1.00 93.06 97 GLU A N 1
ATOM 767 C CA . GLU A 1 97 ? 19.265 2.985 -37.796 1.00 93.06 97 GLU A CA 1
ATOM 768 C C . GLU A 1 97 ? 17.923 2.310 -37.496 1.00 93.06 97 GLU A C 1
ATOM 770 O O . GLU A 1 97 ? 16.914 2.578 -38.155 1.00 93.06 97 GLU A O 1
ATOM 775 N N . ARG A 1 98 ? 17.879 1.482 -36.447 1.00 91.12 98 ARG A N 1
ATOM 776 C CA . ARG A 1 98 ? 16.655 0.793 -36.034 1.00 91.12 98 ARG A CA 1
ATOM 777 C C . ARG A 1 98 ? 15.585 1.770 -35.549 1.00 91.12 98 ARG A C 1
ATOM 779 O O . ARG A 1 98 ? 14.414 1.598 -35.884 1.00 91.12 98 ARG A O 1
ATOM 786 N N . LEU A 1 99 ? 15.964 2.799 -34.794 1.00 94.56 99 LEU A N 1
ATOM 787 C CA . LEU A 1 99 ? 15.044 3.834 -34.319 1.00 94.56 99 LEU A CA 1
ATOM 788 C C . LEU A 1 99 ? 14.514 4.702 -35.467 1.00 94.56 99 LEU A C 1
ATOM 790 O O . LEU A 1 99 ? 13.324 5.022 -35.484 1.00 94.56 99 LEU A O 1
ATOM 794 N N . ARG A 1 100 ? 15.354 5.017 -36.459 1.00 92.00 100 ARG A N 1
ATOM 795 C CA . ARG A 1 100 ? 14.957 5.706 -37.695 1.00 92.00 100 ARG A CA 1
ATOM 796 C C . ARG A 1 100 ? 13.996 4.851 -38.525 1.00 92.00 100 ARG A C 1
ATOM 798 O O . ARG A 1 100 ? 12.963 5.352 -38.959 1.00 92.00 100 ARG A O 1
ATOM 805 N N . ALA A 1 101 ? 14.269 3.553 -38.679 1.00 90.56 101 ALA A N 1
ATOM 806 C CA . ALA A 1 101 ? 13.382 2.614 -39.374 1.00 90.56 101 ALA A CA 1
ATOM 807 C C . ALA A 1 101 ? 12.011 2.463 -38.689 1.00 90.56 101 ALA A C 1
ATOM 809 O O . ALA A 1 101 ? 11.002 2.238 -39.355 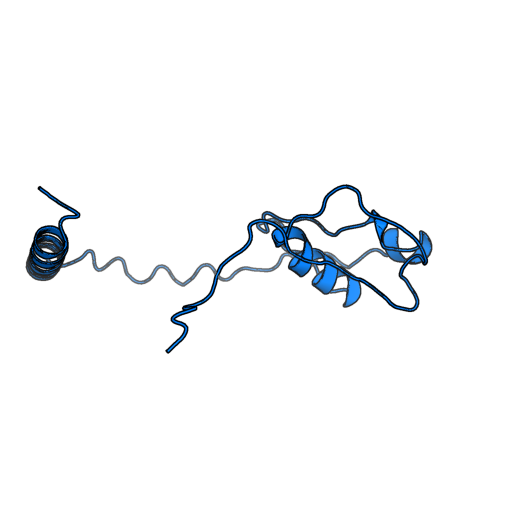1.00 90.56 101 ALA A O 1
ATOM 810 N N . LEU A 1 102 ? 11.970 2.608 -37.363 1.00 91.69 102 LEU A N 1
ATOM 811 C CA . LEU A 1 102 ? 10.740 2.602 -36.568 1.00 91.69 102 LEU A CA 1
ATOM 812 C C . LEU A 1 102 ? 10.051 3.979 -36.493 1.00 91.69 102 LEU A C 1
ATOM 814 O O . LEU A 1 102 ? 8.952 4.070 -35.952 1.00 91.69 102 LEU A O 1
ATOM 818 N N . GLY A 1 103 ? 10.666 5.038 -37.033 1.00 87.81 103 GLY A N 1
ATOM 819 C CA . GLY A 1 103 ? 10.104 6.392 -37.067 1.00 87.81 103 GLY A CA 1
ATOM 820 C C . GLY A 1 103 ? 10.219 7.181 -35.759 1.00 87.81 103 GLY A C 1
ATOM 821 O O . GLY A 1 103 ? 9.548 8.198 -35.608 1.00 87.81 103 GLY A O 1
ATOM 822 N N . TYR A 1 104 ? 11.055 6.740 -34.816 1.00 81.81 104 TYR A N 1
ATOM 823 C CA . TYR A 1 104 ? 11.315 7.464 -33.563 1.00 81.81 104 TYR A CA 1
ATOM 824 C C . TYR A 1 104 ? 12.302 8.625 -33.739 1.00 81.81 104 TYR A C 1
ATOM 826 O O . TYR A 1 104 ? 12.330 9.532 -32.912 1.00 81.81 104 TYR A O 1
ATOM 834 N N . ILE A 1 105 ? 13.104 8.599 -34.807 1.00 84.00 105 ILE A N 1
ATOM 835 C CA . ILE A 1 105 ? 14.069 9.645 -35.158 1.00 84.00 105 ILE A CA 1
ATOM 836 C C . ILE A 1 105 ? 13.859 10.001 -36.634 1.00 84.00 105 ILE A C 1
ATOM 838 O O . ILE A 1 105 ? 13.854 9.111 -37.487 1.00 84.00 105 ILE A O 1
ATOM 842 N N . SER A 1 106 ? 13.664 11.291 -36.921 1.00 65.81 106 SER A N 1
ATOM 843 C CA . SER A 1 106 ? 13.539 11.856 -38.275 1.00 65.81 106 SER A CA 1
ATOM 844 C C . SER A 1 106 ? 14.892 12.276 -38.839 1.00 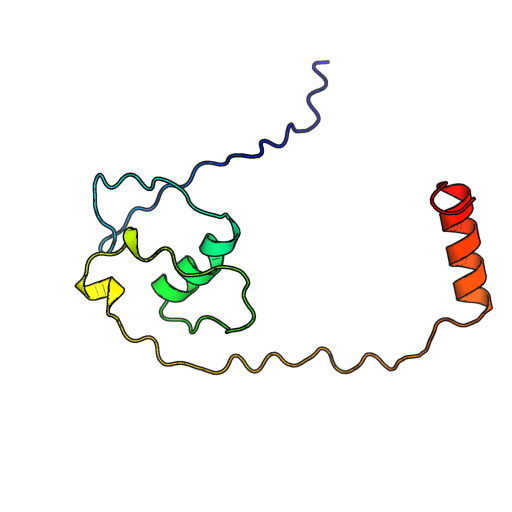65.81 106 SER A C 1
ATOM 846 O O . SER A 1 106 ? 15.590 13.024 -38.122 1.00 65.81 106 SER A O 1
#

Mean predicted aligned error: 13.44 Å

Secondary structure (DSSP, 8-state):
---------S-------STTB-SS---S---GGGHHHHHHHHHTPPPPTT-S----GGGB-HHHHT-PPP------------------HHHHHHHHHHHHHTTS--

Radius of gyration: 22.35 Å; Cα contacts (8 Å, |Δi|>4): 69; chains: 1; bounding box: 49×25×56 Å

Sequence (106 aa):
FTGWTGTHTLNGVFIAKGPNIFHGVKLEKTNILDLTPTILKIYGIPVPEDMDGTPINDIFIDEFKERKIPVQEAKIEQPEEHDEKGLTEDEKSLIEERLRALGYIS

Solvent-accessible surface area (backbone atoms only — not comparable to full-atom values): 7095 Å² total; per-residue (Å²): 132,87,88,75,89,74,85,87,64,97,70,85,86,87,87,82,84,55,96,56,37,56,80,94,73,80,80,91,79,84,60,79,59,19,49,60,34,31,51,30,52,73,73,54,41,49,64,54,89,86,52,94,35,53,54,65,56,88,46,35,36,68,77,58,54,69,54,82,53,69,79,51,81,68,77,70,73,65,72,70,78,69,72,84,73,64,72,51,73,69,55,47,52,53,51,49,52,53,35,37,77,71,66,79,46,134

Foldseek 3Di:
DPPDPDDDDPDDDDDDDDPFFDPPDDDPDDDPLQPVQQVCLVVLHADEPPRPYHHPLNGGDPVSSPDDRPHDNPPPPPPPPPPCPPDDPVRVVVVVVVCVVVVVDD